Protein AF-A0A1J3CFX3-F1 (afdb_monomer_lite)

InterPro domains:
  IPR036396 Cytochrome P450 superfamily [G3DSA:1.10.630.10] (1-77)

Foldseek 3Di:
DVVVDPDDDPVVVVVVVVLVVVCCVPPNDDDPVLSVLLVVLVVLLVQLVPDDCDCDPPHSNVSNVVSVVSNVVSVVD

Radius of gyration: 14.62 Å; chains: 1; bounding box: 36×20×40 Å

Secondary structure (DSSP, 8-state):
-GGG-SS--HHHHHHHHHHHHHHHHHH-S--HHHHHHHHHHHHHHHHHHTS-----TTSHHHHHHHHHHHHHHHHH-

Sequence (77 aa):
SWTSMRIVSTYQEMKKVAFDVGILAIFGHLECSYKEALKHNYNILDKGYNSFPMSFPGTSYHKALMARKRLKTIVSE

Structure (mmCIF, N/CA/C/O backbone):
data_AF-A0A1J3CFX3-F1
#
_entry.id   AF-A0A1J3CFX3-F1
#
loop_
_atom_site.group_PDB
_atom_site.id
_atom_site.type_symbol
_atom_site.label_atom_id
_atom_site.label_alt_id
_atom_site.label_comp_id
_atom_site.label_asym_id
_atom_site.label_entity_id
_atom_site.label_seq_id
_atom_site.pdbx_PDB_ins_code
_atom_site.Cartn_x
_atom_site.Cartn_y
_atom_site.Cartn_z
_atom_site.occupancy
_atom_site.B_iso_or_equiv
_atom_site.auth_seq_id
_atom_site.auth_comp_id
_atom_site.auth_asym_id
_atom_site.auth_atom_id
_atom_site.pdbx_PDB_model_num
ATOM 1 N N . SER A 1 1 ? -14.084 11.380 -13.502 1.00 70.94 1 SER A N 1
ATOM 2 C CA . SER A 1 1 ? -14.715 10.166 -14.057 1.00 70.94 1 SER A CA 1
ATOM 3 C C . SER A 1 1 ? -13.787 9.572 -15.106 1.00 70.94 1 SER A C 1
ATOM 5 O O . SER A 1 1 ? -13.104 10.345 -15.765 1.00 70.94 1 SER A O 1
ATOM 7 N N . TRP A 1 2 ? -13.733 8.249 -15.297 1.00 82.50 2 TRP A N 1
ATOM 8 C CA . TRP A 1 2 ? -12.963 7.663 -16.412 1.00 82.50 2 TRP A CA 1
ATOM 9 C C . TRP A 1 2 ? -13.482 8.135 -17.776 1.00 82.50 2 TRP A C 1
ATOM 11 O O . TRP A 1 2 ? -12.704 8.319 -18.703 1.00 82.50 2 TRP A O 1
ATOM 21 N N . THR A 1 3 ? -14.780 8.441 -17.863 1.00 85.69 3 THR A N 1
ATOM 22 C CA . THR A 1 3 ? -15.438 8.945 -19.078 1.00 85.69 3 THR A CA 1
ATOM 23 C C . THR A 1 3 ? -14.961 10.328 -19.523 1.00 85.69 3 THR A C 1
ATOM 25 O O . THR A 1 3 ? -15.200 10.710 -20.661 1.00 85.69 3 THR A O 1
ATOM 28 N N . SER A 1 4 ? -14.281 11.085 -18.654 1.00 87.12 4 SER A N 1
ATOM 29 C CA . SER A 1 4 ? -13.757 12.418 -18.974 1.00 87.12 4 SER A CA 1
ATOM 30 C C . SER A 1 4 ? -12.271 12.414 -19.357 1.00 87.12 4 SER A C 1
ATOM 32 O O . SER A 1 4 ? -11.704 13.479 -19.582 1.00 87.12 4 SER A O 1
ATOM 34 N N . MET A 1 5 ? -11.611 11.250 -19.391 1.00 83.19 5 MET A N 1
ATOM 35 C CA . MET A 1 5 ? -10.179 11.128 -19.690 1.00 83.19 5 MET A CA 1
ATOM 36 C C . MET A 1 5 ? -9.957 10.504 -21.070 1.00 83.19 5 MET A C 1
ATOM 38 O O . MET A 1 5 ? -10.488 9.441 -21.370 1.00 83.19 5 MET A O 1
ATOM 42 N N . ARG A 1 6 ? -9.121 11.140 -21.903 1.00 85.81 6 ARG A N 1
ATOM 43 C CA . ARG A 1 6 ? -8.798 10.653 -23.260 1.00 85.81 6 ARG A CA 1
ATOM 44 C C . ARG A 1 6 ? -7.911 9.401 -23.255 1.00 85.81 6 ARG A C 1
ATOM 46 O O . ARG A 1 6 ? -7.990 8.599 -24.176 1.00 85.81 6 ARG A O 1
ATOM 53 N N . ILE A 1 7 ? -7.056 9.252 -22.241 1.00 91.88 7 ILE A N 1
ATOM 54 C CA . ILE A 1 7 ? -6.182 8.091 -22.035 1.00 91.88 7 ILE A CA 1
ATOM 55 C C . ILE A 1 7 ? -6.213 7.748 -20.548 1.00 91.88 7 ILE A C 1
ATOM 57 O O . ILE A 1 7 ? -5.985 8.617 -19.706 1.00 91.88 7 ILE A O 1
ATOM 61 N N . VAL A 1 8 ? -6.480 6.482 -20.237 1.00 90.88 8 VAL A N 1
ATOM 62 C CA . VAL A 1 8 ? -6.527 5.960 -18.869 1.00 90.88 8 VAL A CA 1
ATOM 63 C C . VAL A 1 8 ? -5.499 4.845 -18.737 1.00 90.88 8 VAL A C 1
ATOM 65 O O . VAL A 1 8 ? -5.464 3.919 -19.544 1.00 90.88 8 VAL A O 1
ATOM 68 N N . SER A 1 9 ? -4.657 4.915 -17.706 1.00 92.44 9 SER A N 1
ATOM 69 C CA . SER A 1 9 ? -3.779 3.799 -17.362 1.00 92.44 9 SER A CA 1
ATOM 70 C C . SER A 1 9 ? -4.573 2.764 -16.575 1.0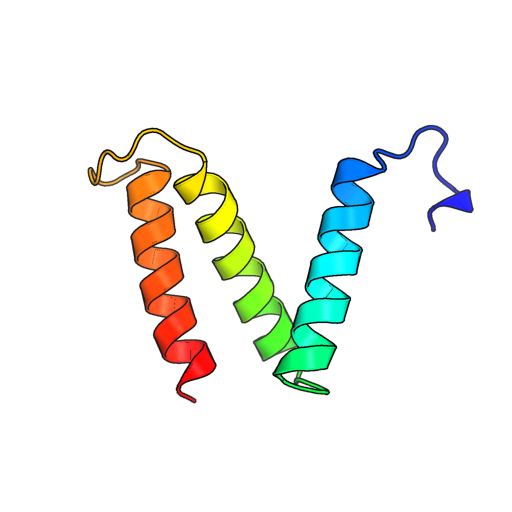0 92.44 9 SER A C 1
ATOM 72 O O . SER A 1 9 ? -4.790 2.931 -15.373 1.00 92.44 9 SER A O 1
ATOM 74 N N . THR A 1 10 ? -4.966 1.673 -17.234 1.00 93.88 10 THR A N 1
ATOM 75 C CA . THR A 1 10 ? -5.659 0.554 -16.577 1.00 93.88 10 THR A CA 1
ATOM 76 C C . THR A 1 10 ? -4.875 0.048 -15.370 1.00 93.88 10 THR A C 1
ATOM 78 O O . THR A 1 10 ? -5.462 -0.213 -14.332 1.00 93.88 10 THR A O 1
ATOM 81 N N . TYR A 1 11 ? -3.543 -0.006 -15.452 1.00 92.25 11 TYR A N 1
ATOM 82 C CA . TYR A 1 11 ? -2.698 -0.404 -14.326 1.00 92.25 11 TYR A CA 1
ATOM 83 C C 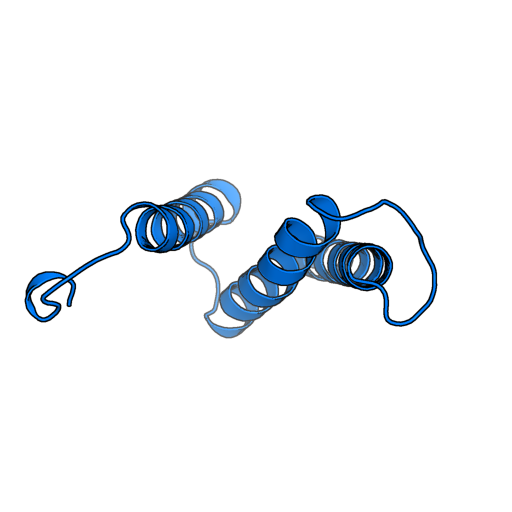. TYR A 1 11 ? -2.882 0.500 -13.096 1.00 92.25 11 TYR A C 1
ATOM 85 O O . TYR A 1 11 ? -3.112 0.006 -11.994 1.00 92.25 11 TYR A O 1
ATOM 93 N N . GLN A 1 12 ? -2.821 1.824 -13.271 1.00 90.69 12 GLN A N 1
ATOM 94 C CA . GLN A 1 12 ? -2.966 2.764 -12.154 1.00 90.69 12 GLN A CA 1
ATOM 95 C C . GLN A 1 12 ? -4.379 2.735 -11.564 1.00 90.69 12 GLN A C 1
ATOM 97 O O . GLN A 1 12 ? -4.539 2.749 -10.344 1.00 90.69 12 GLN A O 1
ATOM 102 N N . GLU A 1 13 ? -5.402 2.662 -12.415 1.00 93.00 13 GLU A N 1
ATOM 103 C CA . GLU A 1 13 ? -6.790 2.623 -11.959 1.00 93.00 13 GLU A CA 1
ATOM 104 C C . GLU A 1 13 ? -7.134 1.298 -11.273 1.00 93.00 13 GLU A C 1
ATOM 106 O O . GLU A 1 13 ? -7.733 1.308 -10.198 1.00 93.00 13 GLU A O 1
ATOM 111 N N . MET A 1 14 ? -6.672 0.165 -11.805 1.00 94.62 14 MET A N 1
ATOM 112 C CA . MET A 1 14 ? -6.866 -1.134 -11.160 1.00 94.62 14 MET A CA 1
ATOM 113 C C . MET A 1 14 ? -6.165 -1.217 -9.805 1.00 94.62 14 MET A C 1
ATOM 115 O O . MET A 1 14 ? -6.735 -1.788 -8.883 1.00 94.62 14 MET A O 1
ATOM 119 N N . LYS A 1 15 ? -4.990 -0.595 -9.618 1.00 93.12 15 LYS A N 1
ATOM 120 C CA . LYS A 1 15 ? -4.358 -0.531 -8.287 1.00 93.12 15 LYS A CA 1
ATOM 121 C C . LYS A 1 15 ? -5.203 0.237 -7.270 1.00 93.12 15 LYS A C 1
ATOM 123 O O . LYS A 1 15 ? -5.276 -0.183 -6.118 1.00 93.12 15 LYS A O 1
ATOM 128 N N . LYS A 1 16 ? -5.852 1.335 -7.677 1.00 92.75 16 LYS A N 1
ATOM 129 C CA . LYS A 1 16 ? -6.759 2.095 -6.797 1.00 92.75 16 LYS A CA 1
ATOM 130 C C . LYS A 1 16 ? -7.980 1.258 -6.421 1.00 92.75 16 LYS A C 1
ATOM 132 O O . LYS A 1 16 ? -8.266 1.118 -5.237 1.00 92.75 16 LYS A O 1
ATOM 137 N N . VAL A 1 17 ? -8.636 0.656 -7.418 1.00 95.00 17 VAL A N 1
ATOM 138 C CA . VAL A 1 17 ? -9.817 -0.196 -7.213 1.00 95.00 17 VAL A CA 1
ATOM 139 C C . VAL A 1 17 ? -9.481 -1.400 -6.334 1.00 95.00 17 VAL A C 1
ATOM 141 O O . VAL A 1 17 ? -10.178 -1.646 -5.356 1.00 95.00 17 VAL A O 1
ATOM 144 N N . ALA A 1 18 ? -8.393 -2.118 -6.624 1.00 95.88 18 ALA A N 1
ATOM 145 C CA . ALA A 1 18 ? -7.974 -3.280 -5.844 1.00 95.88 18 ALA A CA 1
ATOM 146 C C . ALA A 1 18 ? -7.666 -2.919 -4.385 1.00 95.88 18 ALA A C 1
ATOM 148 O O . ALA A 1 18 ? -8.027 -3.671 -3.483 1.00 95.88 18 ALA A O 1
ATOM 149 N N . PHE A 1 19 ? -7.047 -1.758 -4.140 1.00 94.38 19 PHE A N 1
ATOM 150 C CA . PHE A 1 19 ? -6.826 -1.270 -2.782 1.00 94.38 19 PHE A CA 1
ATOM 151 C C . PHE A 1 19 ? -8.150 -0.976 -2.067 1.00 94.38 19 PHE A C 1
ATOM 153 O O . PHE A 1 19 ? -8.360 -1.455 -0.957 1.00 94.38 19 PHE A O 1
ATOM 160 N N . ASP A 1 20 ? -9.057 -0.225 -2.699 1.00 94.25 20 ASP A N 1
ATOM 161 C CA . ASP A 1 20 ? -10.343 0.139 -2.097 1.00 94.25 20 ASP A CA 1
ATOM 162 C C . ASP A 1 20 ? -11.204 -1.095 -1.780 1.00 94.25 20 ASP A C 1
ATOM 164 O O . ASP A 1 20 ? -11.763 -1.185 -0.686 1.00 94.25 20 ASP A O 1
ATOM 168 N N . VAL A 1 21 ? -11.256 -2.065 -2.699 1.00 96.69 21 VAL A N 1
ATOM 169 C CA . VAL A 1 21 ? -11.947 -3.347 -2.498 1.00 96.69 21 VAL A CA 1
ATOM 170 C C . VAL A 1 21 ? -11.272 -4.169 -1.401 1.00 96.69 21 VAL A C 1
ATOM 172 O O . VAL A 1 21 ? -11.962 -4.700 -0.538 1.00 96.69 21 VAL A O 1
ATOM 175 N N . GLY A 1 22 ? -9.940 -4.256 -1.395 1.00 95.94 22 GLY A N 1
ATOM 176 C CA . GLY A 1 22 ? -9.195 -5.014 -0.390 1.00 95.94 22 GLY A CA 1
ATOM 177 C C . GLY A 1 22 ? -9.385 -4.465 1.024 1.00 95.94 22 GLY A C 1
ATOM 178 O O . GLY A 1 22 ? -9.620 -5.234 1.953 1.00 95.94 22 GLY A O 1
ATOM 179 N N . ILE A 1 23 ? -9.353 -3.139 1.183 1.00 94.88 23 ILE A N 1
ATOM 180 C CA . ILE A 1 23 ? -9.632 -2.492 2.467 1.00 94.88 23 ILE A CA 1
ATOM 181 C C . ILE A 1 23 ? -11.057 -2.793 2.935 1.00 94.88 23 ILE A C 1
ATOM 183 O O . ILE A 1 23 ? -11.232 -3.211 4.077 1.00 94.88 23 ILE A O 1
ATOM 187 N N . LEU A 1 24 ? -12.055 -2.635 2.060 1.00 95.31 24 LEU A N 1
ATOM 188 C CA . LEU A 1 24 ? -13.449 -2.922 2.399 1.00 95.31 24 LEU A CA 1
ATOM 189 C C . LEU A 1 24 ? -13.660 -4.400 2.764 1.00 95.31 24 LEU A C 1
ATOM 191 O O . LEU A 1 24 ? -14.395 -4.700 3.697 1.00 95.31 24 LEU A O 1
ATOM 195 N N . ALA A 1 25 ? -13.009 -5.322 2.053 1.00 97.31 25 ALA A N 1
ATOM 196 C CA . ALA A 1 25 ? -13.148 -6.757 2.284 1.00 97.31 25 ALA A CA 1
ATOM 197 C C . ALA A 1 25 ? -12.513 -7.223 3.605 1.00 97.31 25 ALA A C 1
ATOM 199 O O . ALA A 1 25 ? -13.046 -8.125 4.245 1.00 97.31 25 ALA A O 1
ATOM 200 N N . ILE A 1 26 ? -11.381 -6.635 4.007 1.00 94.62 26 ILE A N 1
ATOM 201 C CA . ILE A 1 26 ? -10.644 -7.040 5.215 1.0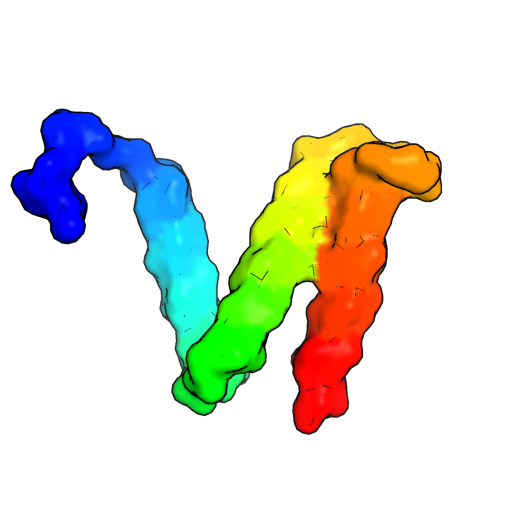0 94.62 26 ILE A CA 1
ATOM 202 C C . ILE A 1 26 ? -11.168 -6.318 6.460 1.00 94.62 26 ILE A C 1
ATOM 204 O O . ILE A 1 26 ? -11.327 -6.940 7.506 1.00 94.62 26 ILE A O 1
ATOM 208 N N . PHE A 1 27 ? -11.415 -5.010 6.356 1.00 93.69 27 PHE A N 1
ATOM 209 C CA . PHE A 1 27 ? -11.701 -4.144 7.504 1.00 93.69 27 PHE A CA 1
ATOM 210 C C . PHE A 1 27 ? -13.141 -3.617 7.540 1.00 93.69 27 PHE A C 1
ATOM 212 O O . PHE A 1 27 ? -13.525 -2.954 8.499 1.00 93.69 27 PHE A O 1
ATOM 219 N N . GLY A 1 28 ? -13.951 -3.886 6.513 1.00 94.25 28 GLY A N 1
ATOM 220 C CA . GLY A 1 28 ? -15.289 -3.315 6.398 1.00 94.25 28 GLY A CA 1
ATOM 221 C C . GLY A 1 28 ? -15.265 -1.808 6.129 1.00 94.25 28 GLY A C 1
ATOM 222 O O . GLY A 1 28 ? -14.340 -1.266 5.515 1.00 94.25 28 GLY A O 1
ATOM 223 N N . HIS A 1 29 ? -16.323 -1.118 6.554 1.00 93.94 29 HIS A N 1
ATOM 224 C CA . HIS A 1 29 ? -16.384 0.336 6.463 1.00 93.94 29 HIS A CA 1
ATOM 225 C C . HIS A 1 29 ? -15.509 0.975 7.540 1.00 93.94 29 HIS A C 1
ATOM 227 O O . HIS A 1 29 ? -15.733 0.786 8.731 1.00 93.94 29 HIS A O 1
ATOM 233 N N . LEU A 1 30 ? -14.545 1.774 7.095 1.00 91.69 30 LEU A N 1
ATOM 234 C CA . L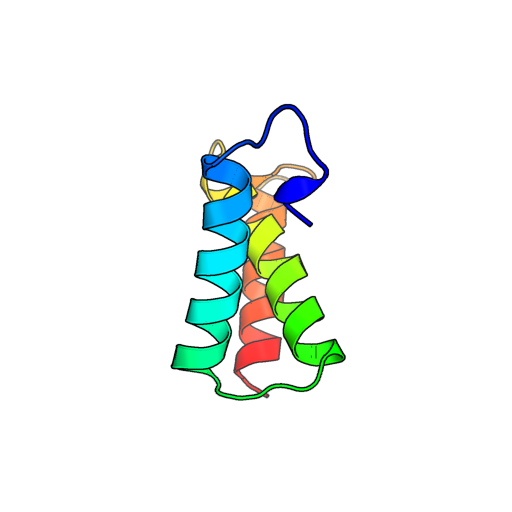EU A 1 30 ? -13.639 2.530 7.950 1.00 91.69 30 LEU A CA 1
ATOM 235 C C . LEU A 1 30 ? -13.935 4.022 7.856 1.00 91.69 30 LEU A C 1
ATOM 237 O O . LEU A 1 30 ? -14.364 4.514 6.807 1.00 91.69 30 LEU A O 1
ATOM 241 N N . GLU A 1 31 ? -13.625 4.753 8.925 1.00 93.19 31 GLU A N 1
ATOM 242 C CA . GLU A 1 31 ? -13.576 6.210 8.868 1.00 93.19 31 GLU A CA 1
ATOM 243 C C . GLU A 1 31 ? -12.589 6.681 7.791 1.00 93.19 31 GLU A C 1
ATOM 245 O O . GLU A 1 31 ? -11.533 6.077 7.564 1.00 93.19 31 GLU A O 1
ATOM 250 N N . CYS A 1 32 ? -12.920 7.793 7.127 1.00 91.88 32 CYS A N 1
ATOM 251 C CA . CYS A 1 32 ? -12.113 8.332 6.032 1.00 91.88 32 CYS A CA 1
ATOM 252 C C . CYS A 1 32 ? -10.657 8.594 6.449 1.00 91.88 32 CYS A C 1
ATOM 254 O O . CYS A 1 32 ? -9.740 8.293 5.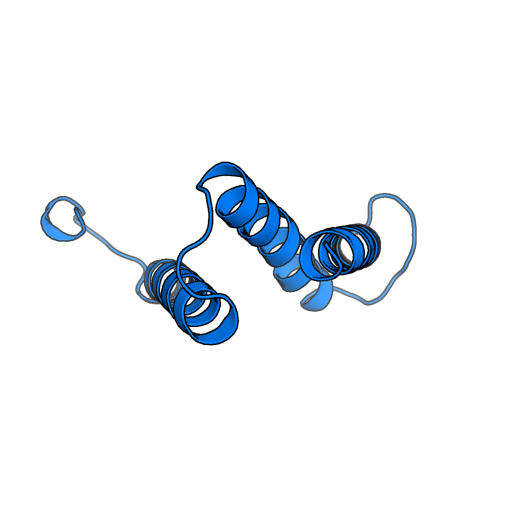689 1.00 91.88 32 CYS A O 1
ATOM 256 N N . SER A 1 33 ? -10.437 9.111 7.660 1.00 93.12 33 SER A N 1
ATOM 257 C CA . SER A 1 33 ? -9.107 9.368 8.230 1.00 93.12 33 SER A CA 1
ATOM 258 C C . SER A 1 33 ? -8.252 8.097 8.283 1.00 93.12 33 SER A C 1
ATOM 260 O O . SER A 1 33 ? -7.111 8.085 7.815 1.00 93.12 33 SER A O 1
ATOM 262 N N . TYR A 1 34 ? -8.826 7.009 8.792 1.00 93.38 34 TYR A N 1
ATOM 263 C CA . TYR A 1 34 ? -8.154 5.728 8.957 1.00 93.38 34 TYR A CA 1
ATOM 264 C C . TYR A 1 34 ? -7.890 5.049 7.605 1.00 93.38 34 TYR A C 1
ATOM 266 O O . TYR A 1 34 ? -6.783 4.572 7.339 1.00 93.38 34 TYR A O 1
ATOM 274 N N . LYS A 1 35 ? -8.863 5.105 6.683 1.00 93.25 35 LYS A N 1
ATOM 275 C CA . LYS A 1 35 ? -8.691 4.622 5.306 1.00 93.25 35 LYS A CA 1
ATOM 276 C C . LYS A 1 35 ? -7.550 5.345 4.579 1.00 93.25 35 LYS A C 1
ATOM 278 O O . LYS A 1 35 ? -6.732 4.695 3.923 1.00 93.25 35 LYS A O 1
ATOM 283 N N . GLU A 1 36 ? -7.460 6.668 4.700 1.00 94.81 36 GLU A N 1
ATOM 284 C CA . GLU A 1 36 ? -6.385 7.446 4.074 1.00 94.81 36 GLU A CA 1
ATOM 285 C C . GLU A 1 36 ? -5.017 7.170 4.715 1.00 94.81 36 GLU A C 1
ATOM 287 O O . GLU A 1 36 ? -4.017 7.051 4.000 1.00 94.81 36 GLU A O 1
ATOM 292 N N . ALA A 1 37 ? -4.956 6.965 6.036 1.00 96.12 37 ALA A N 1
ATOM 293 C CA . ALA A 1 37 ? -3.728 6.565 6.721 1.00 96.12 37 ALA A CA 1
ATOM 294 C C . ALA A 1 37 ? -3.217 5.193 6.239 1.00 96.12 37 ALA A C 1
ATOM 296 O O . ALA A 1 37 ? -2.022 5.043 5.943 1.00 96.12 37 ALA A O 1
ATOM 297 N N . LEU A 1 38 ? -4.114 4.210 6.089 1.00 95.75 38 LEU A N 1
ATOM 298 C CA . LEU A 1 38 ? -3.798 2.905 5.501 1.00 95.75 38 LEU A CA 1
ATOM 299 C C . LEU A 1 38 ? -3.290 3.055 4.064 1.00 95.75 38 LEU A C 1
ATOM 301 O O . LEU A 1 38 ? -2.219 2.545 3.727 1.00 95.75 38 LEU A O 1
ATOM 305 N N . LYS A 1 39 ? -4.012 3.804 3.225 1.00 95.88 39 LYS A N 1
ATOM 306 C CA . LYS A 1 39 ? -3.672 4.026 1.811 1.00 95.88 39 LYS A CA 1
ATOM 307 C C . LYS A 1 39 ? -2.318 4.688 1.633 1.00 95.88 39 LYS A C 1
ATOM 309 O O . LYS A 1 39 ? -1.514 4.254 0.806 1.00 95.88 39 LYS A O 1
ATOM 314 N N . HIS A 1 40 ? -2.043 5.726 2.414 1.00 96.94 40 HIS A N 1
ATOM 315 C CA . HIS A 1 40 ? -0.776 6.437 2.369 1.00 96.94 40 HIS A CA 1
ATOM 316 C C . HIS A 1 40 ? 0.400 5.507 2.693 1.00 96.94 40 HIS A C 1
ATOM 318 O O . HIS A 1 40 ? 1.349 5.409 1.910 1.00 96.94 40 HIS A O 1
ATOM 324 N N . ASN A 1 41 ? 0.328 4.782 3.813 1.00 97.88 41 ASN A N 1
ATOM 325 C CA . ASN A 1 41 ? 1.433 3.925 4.232 1.00 97.88 41 ASN A CA 1
ATOM 326 C C . ASN A 1 41 ? 1.582 2.682 3.340 1.00 97.88 41 ASN A C 1
ATOM 328 O O . ASN A 1 41 ? 2.709 2.306 3.019 1.00 97.88 41 ASN A O 1
ATOM 332 N N . TYR A 1 42 ? 0.483 2.089 2.867 1.00 96.75 42 TYR A N 1
ATOM 333 C CA . TYR A 1 42 ? 0.534 0.968 1.926 1.00 96.75 42 TYR A CA 1
ATOM 334 C C . TYR A 1 42 ? 1.208 1.358 0.605 1.00 96.75 42 TYR A C 1
ATOM 336 O O . TYR A 1 42 ? 2.063 0.631 0.108 1.00 96.75 42 TYR A O 1
ATOM 344 N N . ASN A 1 43 ? 0.915 2.547 0.070 1.00 95.88 43 ASN A N 1
ATOM 345 C CA . ASN A 1 43 ? 1.562 3.033 -1.151 1.00 95.88 43 ASN A CA 1
ATOM 346 C C . ASN A 1 43 ? 3.077 3.239 -0.994 1.00 95.88 43 ASN A C 1
ATOM 348 O O . ASN A 1 43 ? 3.827 3.039 -1.951 1.00 95.88 43 ASN A O 1
ATOM 352 N N . ILE A 1 44 ? 3.547 3.654 0.187 1.00 97.81 44 ILE A N 1
ATOM 353 C CA . ILE A 1 44 ? 4.987 3.760 0.468 1.00 97.81 44 ILE A CA 1
ATOM 354 C C . ILE A 1 44 ? 5.612 2.365 0.556 1.00 97.81 44 ILE A C 1
ATOM 356 O O . ILE A 1 44 ? 6.689 2.144 -0.000 1.00 97.81 44 ILE A O 1
ATOM 360 N N . LEU A 1 45 ? 4.933 1.436 1.234 1.00 97.06 45 LEU A N 1
ATOM 361 C CA . LEU A 1 45 ? 5.362 0.049 1.386 1.00 97.06 45 LEU A CA 1
ATOM 362 C C . LEU A 1 45 ? 5.542 -0.634 0.025 1.00 97.06 45 LEU A C 1
ATOM 364 O O . LEU A 1 45 ? 6.635 -1.101 -0.278 1.00 97.06 45 LEU A O 1
ATOM 368 N N . ASP A 1 46 ? 4.499 -0.625 -0.806 1.00 95.62 46 ASP A N 1
ATOM 369 C CA . ASP A 1 46 ? 4.478 -1.239 -2.138 1.00 95.62 46 ASP A CA 1
ATOM 370 C C . ASP A 1 46 ? 5.606 -0.704 -3.035 1.00 95.62 46 ASP A C 1
ATOM 372 O O . ASP A 1 46 ? 6.350 -1.471 -3.648 1.00 95.62 46 ASP A O 1
ATOM 376 N N . LYS A 1 47 ? 5.819 0.617 -3.049 1.00 95.25 47 LYS A N 1
ATOM 377 C CA . LYS A 1 47 ? 6.914 1.229 -3.818 1.00 95.25 47 LYS A CA 1
ATOM 378 C C . LYS A 1 47 ? 8.292 0.835 -3.298 1.00 95.25 47 LYS A C 1
ATOM 380 O O . LYS A 1 47 ? 9.193 0.590 -4.094 1.00 95.25 47 LYS A O 1
ATOM 385 N N . GLY A 1 48 ? 8.487 0.808 -1.980 1.00 97.50 48 GLY A N 1
ATOM 386 C CA . GLY A 1 48 ? 9.792 0.482 -1.408 1.00 97.50 48 GLY A CA 1
ATOM 387 C C . GLY A 1 48 ? 10.120 -1.011 -1.440 1.00 97.50 48 GLY A C 1
ATOM 388 O O . GLY A 1 48 ? 11.296 -1.354 -1.526 1.00 97.50 48 GLY A O 1
ATOM 389 N N . TYR A 1 49 ? 9.120 -1.895 -1.436 1.00 96.69 49 TYR A N 1
ATOM 390 C CA . TYR A 1 49 ? 9.322 -3.340 -1.605 1.00 96.69 49 TYR A CA 1
ATOM 391 C C . TYR A 1 49 ? 9.738 -3.708 -3.030 1.00 96.69 49 TYR A C 1
ATOM 393 O O . TYR A 1 49 ? 10.524 -4.630 -3.211 1.00 96.69 49 TYR A O 1
ATOM 401 N N . ASN A 1 50 ? 9.320 -2.921 -4.022 1.00 94.88 50 ASN A N 1
ATOM 402 C CA . ASN A 1 50 ? 9.776 -3.028 -5.410 1.00 94.88 50 ASN A CA 1
ATOM 403 C C . ASN A 1 50 ? 11.098 -2.272 -5.675 1.00 94.88 50 ASN A C 1
ATOM 405 O O . ASN A 1 50 ? 11.337 -1.796 -6.783 1.00 94.88 50 ASN A O 1
ATOM 409 N N . SER A 1 51 ? 11.955 -2.112 -4.661 1.00 95.38 51 SER A N 1
ATOM 410 C CA . SER A 1 51 ? 13.255 -1.438 -4.782 1.00 95.38 51 SER A CA 1
ATOM 411 C C . SER A 1 51 ? 14.392 -2.298 -4.230 1.00 95.38 51 SER A C 1
ATOM 413 O O . SER A 1 51 ? 14.150 -3.305 -3.568 1.00 95.38 51 SER A O 1
ATOM 415 N N . PHE A 1 52 ? 15.644 -1.913 -4.499 1.00 96.00 52 PHE A N 1
ATOM 416 C CA . PHE A 1 52 ? 16.802 -2.624 -3.958 1.00 96.00 52 PHE A CA 1
ATOM 417 C C . PHE A 1 52 ? 16.760 -2.625 -2.413 1.00 96.00 52 PHE A C 1
ATOM 419 O O . PHE A 1 52 ? 16.584 -1.551 -1.826 1.00 96.00 52 PHE A O 1
ATOM 426 N N . PRO A 1 53 ? 16.931 -3.782 -1.740 1.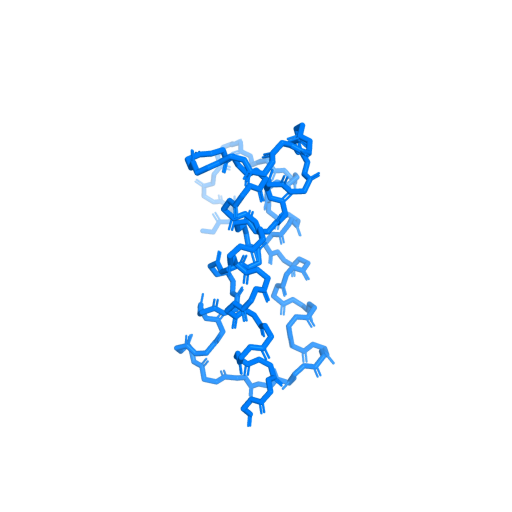00 95.50 53 PRO A N 1
ATOM 427 C CA . PRO A 1 53 ? 16.656 -3.951 -0.310 1.00 95.50 53 PRO A CA 1
ATOM 428 C C . PRO A 1 53 ? 17.761 -3.390 0.606 1.00 95.50 53 PRO A C 1
ATOM 430 O O . PRO A 1 53 ? 18.234 -4.040 1.535 1.00 95.50 53 PRO A O 1
ATOM 433 N N . MET A 1 54 ? 18.186 -2.152 0.359 1.00 95.44 54 MET A N 1
ATOM 434 C CA . MET A 1 54 ? 19.173 -1.439 1.164 1.00 95.44 54 MET A CA 1
ATOM 435 C C . MET A 1 54 ? 18.476 -0.604 2.234 1.00 95.44 54 MET A C 1
ATOM 437 O O . MET A 1 54 ? 17.733 0.320 1.928 1.00 95.44 54 MET A O 1
ATOM 441 N N . SER A 1 55 ? 18.729 -0.896 3.509 1.00 92.94 55 SER A N 1
ATOM 442 C CA . SER A 1 55 ? 18.045 -0.254 4.645 1.00 92.94 55 SER A CA 1
ATOM 443 C C . SER A 1 55 ? 18.744 1.020 5.157 1.00 92.94 55 SER A C 1
ATOM 445 O O . SER A 1 55 ? 18.758 1.287 6.361 1.00 92.94 55 SER A O 1
ATOM 447 N N . PHE A 1 56 ? 19.313 1.832 4.264 1.00 95.50 56 PHE A N 1
ATOM 448 C CA . PHE A 1 56 ? 19.940 3.105 4.639 1.00 95.50 56 PHE A CA 1
ATOM 449 C C . PHE A 1 56 ? 18.903 4.244 4.684 1.00 95.50 56 PHE A C 1
ATOM 451 O O . PHE A 1 56 ? 18.008 4.265 3.828 1.00 95.50 56 PHE A O 1
ATOM 458 N N . PRO A 1 57 ? 18.975 5.193 5.639 1.00 96.19 57 PRO A N 1
ATOM 459 C CA . PRO A 1 57 ? 18.062 6.334 5.684 1.00 96.19 57 PRO A CA 1
ATOM 460 C C . PRO A 1 57 ? 17.963 7.065 4.338 1.00 96.19 57 PRO A C 1
ATOM 462 O O . PRO A 1 57 ? 18.954 7.277 3.649 1.00 96.19 57 PRO A O 1
ATOM 465 N N . GLY A 1 58 ? 16.745 7.429 3.937 1.00 92.50 58 GLY A N 1
ATOM 466 C CA . GLY A 1 58 ? 16.479 8.095 2.655 1.00 92.50 58 GLY A CA 1
ATOM 467 C C . GLY A 1 58 ? 16.174 7.155 1.482 1.00 92.50 58 GLY A C 1
ATOM 468 O O . GLY A 1 58 ? 15.456 7.569 0.567 1.00 92.50 58 GLY A O 1
ATOM 469 N N . THR A 1 59 ? 16.602 5.889 1.537 1.00 97.31 59 THR A N 1
ATOM 470 C CA . THR A 1 59 ? 16.268 4.883 0.510 1.00 97.31 59 THR A CA 1
ATOM 471 C C . THR A 1 59 ? 14.776 4.535 0.500 1.00 97.31 59 THR A C 1
ATOM 473 O O . THR A 1 59 ? 14.077 4.634 1.516 1.00 97.31 59 THR A O 1
ATOM 476 N N . SER A 1 60 ? 14.274 4.089 -0.655 1.00 97.75 60 SER A N 1
ATOM 477 C CA . SER A 1 60 ? 12.886 3.631 -0.802 1.00 97.75 60 SER A CA 1
ATOM 478 C C . SER A 1 60 ? 12.587 2.417 0.080 1.00 97.75 60 SER A C 1
ATOM 480 O O . SER A 1 60 ? 11.542 2.387 0.730 1.00 97.75 60 SER A O 1
ATOM 482 N N . TYR A 1 61 ? 13.521 1.466 0.184 1.00 98.25 61 TYR A N 1
ATOM 483 C CA . TYR A 1 61 ? 13.359 0.298 1.046 1.00 98.25 61 TYR A CA 1
ATOM 484 C C . TYR A 1 61 ? 13.283 0.683 2.530 1.00 98.25 61 TYR A C 1
ATOM 486 O O . TYR A 1 61 ? 12.360 0.264 3.228 1.00 98.25 61 TYR A O 1
ATOM 494 N N . HIS A 1 62 ? 14.160 1.573 3.013 1.00 98.19 62 HIS A N 1
ATOM 495 C CA . HIS A 1 62 ? 14.070 2.081 4.385 1.00 98.19 62 HIS A CA 1
ATOM 496 C C . HIS A 1 62 ? 12.728 2.781 4.663 1.00 98.19 62 HIS A C 1
ATOM 498 O O . HIS A 1 62 ? 12.109 2.555 5.707 1.00 98.19 62 HIS A O 1
ATOM 504 N N . LYS A 1 63 ? 12.228 3.595 3.720 1.00 98.25 63 LYS A N 1
ATOM 505 C CA . LYS A 1 63 ? 10.904 4.237 3.835 1.00 98.25 63 LYS A CA 1
ATOM 506 C C . LYS A 1 63 ? 9.775 3.206 3.926 1.00 98.25 63 LYS A C 1
ATOM 508 O O . LYS A 1 63 ? 8.884 3.376 4.759 1.00 98.25 63 LYS A O 1
ATOM 513 N N . ALA A 1 64 ? 9.833 2.125 3.146 1.00 98.38 64 ALA A N 1
ATOM 514 C CA . ALA A 1 64 ? 8.875 1.023 3.237 1.00 98.38 64 ALA A CA 1
ATOM 515 C C . ALA A 1 64 ? 8.920 0.313 4.596 1.00 98.38 64 ALA A C 1
ATOM 517 O O . ALA A 1 64 ? 7.867 0.025 5.162 1.00 98.38 64 ALA A O 1
ATOM 518 N N . LEU A 1 65 ? 10.103 0.104 5.184 1.00 98.00 65 LEU A N 1
ATOM 519 C CA . LEU A 1 65 ? 10.206 -0.462 6.534 1.00 98.00 65 LEU A CA 1
ATOM 520 C C . LEU A 1 65 ? 9.548 0.435 7.592 1.00 98.00 65 LEU A C 1
ATOM 522 O O . LEU A 1 65 ? 8.884 -0.071 8.497 1.00 98.00 65 LEU A O 1
ATOM 526 N N . MET A 1 66 ? 9.684 1.760 7.478 1.00 98.12 66 MET A N 1
ATOM 527 C CA . MET A 1 66 ? 9.000 2.693 8.382 1.00 98.12 66 MET A CA 1
ATOM 528 C C . MET A 1 66 ? 7.485 2.709 8.153 1.00 98.12 66 MET A C 1
ATOM 530 O O . MET A 1 66 ? 6.723 2.704 9.118 1.00 98.12 66 MET A O 1
ATOM 534 N N . ALA A 1 67 ? 7.037 2.666 6.896 1.00 98.38 67 ALA A N 1
ATOM 535 C CA . ALA A 1 67 ? 5.618 2.560 6.563 1.00 98.38 67 ALA A CA 1
ATOM 536 C C . ALA A 1 67 ? 4.997 1.258 7.094 1.00 98.38 67 ALA A C 1
ATOM 538 O O . ALA A 1 67 ? 3.909 1.293 7.659 1.00 98.38 67 ALA A O 1
ATOM 539 N N . ARG A 1 68 ? 5.718 0.129 7.025 1.00 97.75 68 ARG A N 1
ATOM 540 C CA . ARG A 1 68 ? 5.299 -1.137 7.647 1.00 97.75 68 ARG A CA 1
ATOM 541 C C . ARG A 1 68 ? 5.097 -1.000 9.153 1.00 97.75 68 ARG A C 1
ATOM 543 O O . ARG A 1 68 ? 4.126 -1.529 9.681 1.00 97.75 68 ARG A O 1
ATOM 550 N N . LYS A 1 69 ? 6.014 -0.320 9.852 1.00 97.69 69 LYS A N 1
ATOM 551 C CA . LYS A 1 69 ? 5.887 -0.092 11.301 1.00 97.69 69 LYS A CA 1
ATOM 552 C C . LYS A 1 69 ? 4.627 0.713 11.624 1.00 97.69 69 LYS A C 1
ATOM 554 O O . LYS A 1 69 ? 3.893 0.320 12.518 1.00 97.69 69 LYS A O 1
ATOM 559 N N . ARG A 1 70 ? 4.345 1.771 10.856 1.00 97.88 70 ARG A N 1
ATOM 560 C CA . ARG A 1 70 ? 3.120 2.576 11.007 1.00 97.88 70 ARG A CA 1
ATOM 561 C C . ARG A 1 70 ? 1.860 1.768 10.709 1.00 97.88 70 ARG A C 1
ATOM 563 O O . ARG A 1 70 ? 0.928 1.818 11.492 1.00 97.88 70 ARG A O 1
ATOM 570 N N . LEU A 1 71 ? 1.856 0.976 9.633 1.00 96.88 71 LEU A N 1
ATOM 571 C CA . LEU A 1 71 ? 0.744 0.074 9.309 1.00 96.88 71 LEU A CA 1
ATOM 572 C C . LEU A 1 71 ? 0.472 -0.927 10.429 1.00 96.88 71 LEU A C 1
ATOM 574 O O . LEU A 1 71 ? -0.686 -1.184 10.725 1.00 96.88 71 LEU A O 1
ATOM 578 N N . LYS A 1 72 ? 1.523 -1.465 11.063 1.00 96.88 72 LYS A N 1
ATOM 579 C CA . LYS A 1 72 ? 1.360 -2.353 12.217 1.00 96.88 72 LYS A CA 1
ATOM 580 C C . LYS A 1 72 ? 0.606 -1.654 13.347 1.00 96.88 72 LYS A C 1
ATOM 582 O O . LYS A 1 72 ? -0.266 -2.285 13.915 1.00 96.88 72 LYS A O 1
ATOM 587 N N . THR A 1 73 ? 0.940 -0.396 13.644 1.00 95.38 73 THR A N 1
ATOM 588 C CA . THR A 1 73 ? 0.242 0.399 14.664 1.00 95.38 73 THR A CA 1
ATOM 589 C C . THR A 1 73 ? -1.208 0.652 14.277 1.00 95.38 73 THR A C 1
ATOM 591 O O . THR A 1 73 ? -2.081 0.348 15.072 1.00 95.38 73 THR A O 1
ATOM 594 N N . ILE A 1 74 ? -1.450 1.119 13.048 1.00 92.56 74 ILE A N 1
ATOM 595 C CA . ILE A 1 74 ? -2.797 1.403 12.538 1.00 92.56 74 ILE A CA 1
ATOM 596 C C . ILE A 1 74 ? -3.672 0.154 12.684 1.00 92.56 74 ILE A C 1
ATOM 598 O O . ILE A 1 74 ? -4.677 0.201 13.369 1.00 92.56 74 ILE A O 1
ATOM 602 N N . VAL A 1 75 ? -3.250 -0.986 12.129 1.00 90.81 75 VAL A N 1
ATOM 603 C CA . VAL A 1 75 ? -4.034 -2.240 12.133 1.00 90.81 75 VAL A CA 1
ATOM 604 C C . VAL A 1 75 ? -4.172 -2.871 13.529 1.00 90.81 75 VAL A C 1
ATOM 606 O O . VAL A 1 75 ? -4.994 -3.761 13.712 1.00 90.81 75 VAL A O 1
ATOM 609 N N . SER A 1 76 ? -3.343 -2.473 14.498 1.00 86.44 76 SER A N 1
ATOM 610 C CA . SER A 1 76 ? -3.439 -2.960 15.882 1.00 86.44 76 SER A CA 1
ATOM 611 C C . SER A 1 76 ? -4.334 -2.116 16.791 1.00 86.44 76 SER A C 1
ATOM 613 O O . SER A 1 76 ? -4.529 -2.515 17.937 1.00 86.44 76 SER A O 1
ATOM 615 N N . GLU A 1 77 ? -4.802 -0.961 16.316 1.00 59.94 77 GLU A N 1
ATOM 616 C CA . GLU A 1 77 ? -5.891 -0.193 16.940 1.00 59.94 77 GLU A CA 1
ATOM 617 C C . GLU A 1 77 ? -7.242 -0.848 16.635 1.00 59.94 77 GLU A C 1
ATOM 619 O O . GLU A 1 77 ? -8.069 -0.913 17.572 1.00 59.94 77 GLU A O 1
#

pLDDT: mean 93.67, std 5.8, range [59.94, 98.38]

Organism: Noccaea caerulescens (NCBI:txid107243)